Protein AF-A0A0C3NMH8-F1 (afdb_monomer_lite)

InterPro domains:
  IPR045341 Domain of unknown function DUF6532 [PF20149] (15-128)

Structure (mmCIF, N/CA/C/O backbone):
data_AF-A0A0C3NMH8-F1
#
_entry.id   AF-A0A0C3NMH8-F1
#
loop_
_atom_site.group_PDB
_atom_site.id
_atom_site.type_symbol
_atom_site.label_atom_id
_atom_site.label_alt_id
_atom_site.label_comp_id
_atom_site.label_asym_id
_atom_site.label_entity_id
_atom_site.label_seq_id
_atom_site.pdbx_PDB_ins_code
_atom_site.Cartn_x
_atom_site.Cartn_y
_atom_site.Cartn_z
_atom_site.occupancy
_atom_site.B_iso_or_equiv
_atom_site.auth_seq_id
_atom_site.auth_comp_id
_atom_site.auth_asym_id
_atom_site.auth_atom_id
_atom_site.pdbx_PDB_model_num
ATOM 1 N N . LEU A 1 1 ? -1.734 -7.508 11.798 1.00 82.12 1 LEU A N 1
ATOM 2 C CA . LEU A 1 1 ? -3.150 -7.598 12.225 1.00 82.12 1 LEU A CA 1
ATOM 3 C C . LEU A 1 1 ? -3.464 -8.632 13.313 1.00 82.12 1 LEU A C 1
ATOM 5 O O . LEU A 1 1 ? -4.552 -8.556 13.850 1.00 82.12 1 LEU A O 1
ATOM 9 N N . ARG A 1 2 ? -2.567 -9.560 13.701 1.00 86.50 2 ARG A N 1
ATOM 10 C CA . ARG A 1 2 ? -2.882 -10.623 14.693 1.00 86.50 2 ARG A CA 1
ATOM 11 C C . ARG A 1 2 ? -3.332 -10.132 16.087 1.00 86.50 2 ARG A C 1
ATOM 13 O O . ARG A 1 2 ? -3.859 -10.928 16.847 1.00 86.50 2 ARG A O 1
ATOM 20 N N . PHE A 1 3 ? -3.095 -8.860 16.410 1.00 90.94 3 PHE A N 1
ATOM 21 C CA . PHE A 1 3 ? -3.535 -8.202 17.646 1.00 90.94 3 PHE A CA 1
ATOM 22 C C . PHE A 1 3 ? -5.032 -7.827 17.643 1.00 90.94 3 PHE A C 1
ATOM 24 O O . PHE A 1 3 ? -5.664 -7.802 18.697 1.00 90.94 3 PHE A O 1
ATOM 31 N N . TYR A 1 4 ? -5.600 -7.552 16.467 1.00 93.50 4 TYR A N 1
ATOM 32 C CA . TYR A 1 4 ? -6.983 -7.108 16.313 1.00 93.50 4 TYR A CA 1
ATOM 33 C C . TYR A 1 4 ? -7.922 -8.309 16.1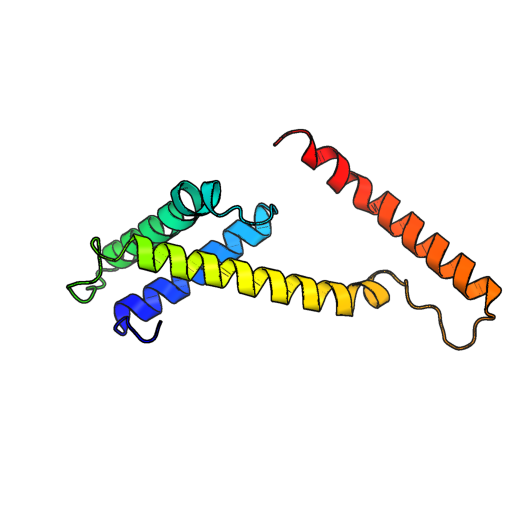68 1.00 93.50 4 TYR A C 1
ATOM 35 O O . TYR A 1 4 ? -7.585 -9.289 15.494 1.00 93.50 4 TYR A O 1
ATOM 43 N N . LYS A 1 5 ? -9.097 -8.227 16.802 1.00 94.50 5 LYS A N 1
ATOM 44 C CA . LYS A 1 5 ? -10.182 -9.204 16.633 1.00 94.50 5 LYS A CA 1
ATOM 45 C C . LYS A 1 5 ? -10.825 -9.083 15.245 1.00 94.50 5 LYS A C 1
ATOM 47 O O . LYS A 1 5 ? -10.407 -8.257 14.439 1.00 94.50 5 LYS A O 1
ATOM 52 N N . ALA A 1 6 ? -11.759 -9.981 14.936 1.00 94.88 6 ALA A N 1
ATOM 53 C CA . ALA A 1 6 ? -12.246 -10.214 13.580 1.00 94.88 6 ALA A CA 1
ATOM 54 C C . ALA A 1 6 ? -12.815 -8.949 12.922 1.00 94.88 6 ALA A C 1
ATOM 56 O O . ALA A 1 6 ? -12.390 -8.617 11.821 1.00 94.88 6 ALA A O 1
ATOM 57 N N . VAL A 1 7 ? -13.687 -8.209 13.612 1.00 96.00 7 VAL A N 1
ATOM 58 C CA . VAL A 1 7 ? -14.340 -7.029 13.025 1.00 96.00 7 VAL A CA 1
ATOM 59 C C . VAL A 1 7 ? -13.316 -5.926 12.766 1.00 96.00 7 VAL A C 1
ATOM 61 O O . VAL A 1 7 ? -13.242 -5.396 11.658 1.00 96.00 7 VAL A O 1
ATOM 64 N N . TRP A 1 8 ? -12.452 -5.634 13.742 1.00 96.25 8 TRP A N 1
ATOM 65 C CA . TRP A 1 8 ? -11.347 -4.692 13.539 1.00 96.25 8 TRP A CA 1
ATOM 66 C C . TRP A 1 8 ? -10.373 -5.118 12.448 1.00 96.25 8 TRP A C 1
ATOM 68 O O . TRP A 1 8 ? -9.880 -4.283 11.694 1.00 96.25 8 TRP A O 1
ATOM 78 N N . LYS A 1 9 ? -10.063 -6.410 12.365 1.00 95.94 9 LYS A N 1
ATOM 79 C CA . LYS A 1 9 ? -9.157 -6.944 11.355 1.00 95.94 9 LYS A CA 1
ATOM 80 C C . LYS A 1 9 ? -9.717 -6.718 9.953 1.00 95.94 9 LYS A C 1
ATOM 82 O O . LYS A 1 9 ? -8.966 -6.251 9.103 1.00 95.94 9 LYS A O 1
ATOM 87 N N . ASP A 1 10 ? -10.989 -7.028 9.737 1.00 96.75 10 ASP A N 1
ATOM 88 C CA . ASP A 1 10 ? -11.626 -6.891 8.429 1.00 96.75 10 ASP A CA 1
ATOM 89 C C . ASP A 1 10 ? -11.766 -5.407 8.047 1.00 96.75 10 ASP A C 1
ATOM 91 O O . ASP A 1 10 ? -11.375 -5.017 6.950 1.00 96.75 10 ASP A O 1
ATOM 95 N N . CYS A 1 11 ? -12.157 -4.544 8.991 1.00 96.81 11 CYS A N 1
ATOM 96 C CA . CYS A 1 11 ? -12.182 -3.092 8.784 1.00 96.81 11 CYS A CA 1
ATOM 97 C C . CYS A 1 11 ? -10.806 -2.519 8.414 1.00 96.81 11 CYS A C 1
ATOM 99 O O . CYS A 1 11 ? -10.701 -1.634 7.563 1.00 96.81 11 CYS A O 1
ATOM 101 N N . LEU A 1 12 ? -9.730 -3.005 9.040 1.00 96.69 12 LEU A N 1
ATOM 102 C CA . LEU A 1 12 ? -8.372 -2.566 8.719 1.00 96.69 12 LEU A CA 1
ATOM 103 C C . LEU A 1 12 ? -7.894 -3.089 7.359 1.00 96.69 12 LEU A C 1
ATOM 105 O O . LEU A 1 12 ? -7.088 -2.415 6.725 1.00 96.69 12 LEU A O 1
ATOM 109 N N . GLU A 1 13 ? -8.361 -4.251 6.896 1.00 96.94 13 GLU A N 1
ATOM 110 C CA . GLU A 1 13 ? -8.080 -4.722 5.532 1.00 96.94 13 GLU A CA 1
ATOM 111 C C . GLU A 1 13 ? -8.808 -3.875 4.476 1.00 96.94 13 GLU A C 1
ATOM 113 O O . GLU A 1 13 ? -8.165 -3.449 3.516 1.00 96.94 13 GLU A O 1
ATOM 118 N N . ASP A 1 14 ? -10.075 -3.510 4.701 1.00 96.69 14 ASP A N 1
ATOM 119 C CA . ASP A 1 14 ? -10.783 -2.532 3.855 1.00 96.69 14 ASP A CA 1
ATOM 120 C C . ASP A 1 14 ? -10.030 -1.193 3.826 1.00 96.69 14 ASP A C 1
ATOM 122 O O . ASP A 1 14 ? -9.760 -0.626 2.768 1.00 96.69 14 ASP A O 1
ATOM 126 N N . THR A 1 15 ? -9.590 -0.723 4.997 1.00 95.38 15 THR A N 1
ATOM 127 C CA . THR A 1 15 ? -8.831 0.530 5.106 1.00 95.38 15 THR A CA 1
ATOM 128 C C . THR A 1 15 ? -7.518 0.470 4.325 1.00 95.38 15 THR A C 1
ATOM 130 O O . THR A 1 15 ? -7.150 1.440 3.667 1.00 95.38 15 THR A O 1
ATOM 133 N N . LYS A 1 16 ? -6.801 -0.663 4.341 1.00 94.69 16 LYS A N 1
ATOM 134 C CA . LYS A 1 16 ? -5.598 -0.829 3.511 1.00 94.69 16 LYS A CA 1
ATOM 135 C C . LYS A 1 16 ? -5.916 -0.705 2.030 1.00 94.69 16 LYS A C 1
ATOM 137 O O . LYS A 1 16 ? -5.141 -0.082 1.308 1.00 94.69 16 LYS A O 1
ATOM 142 N N . GLN A 1 17 ? -7.009 -1.310 1.570 1.00 93.31 17 GLN A N 1
ATOM 143 C CA . GLN A 1 17 ? -7.407 -1.239 0.168 1.00 93.31 17 GLN A CA 1
ATOM 144 C C . GLN A 1 17 ? -7.675 0.210 -0.251 1.00 93.31 17 GLN A C 1
ATOM 146 O O . GLN A 1 17 ? -7.122 0.651 -1.260 1.00 93.31 17 GLN A O 1
ATOM 151 N N . GLU A 1 18 ? -8.420 0.961 0.559 1.00 91.69 18 GLU A N 1
ATOM 152 C CA . GLU A 1 18 ? -8.689 2.381 0.314 1.00 91.69 18 GLU A CA 1
ATOM 153 C C . GLU A 1 18 ? -7.409 3.223 0.346 1.00 91.69 18 GLU A C 1
ATOM 155 O O . GLU A 1 18 ? -7.149 4.011 -0.565 1.00 91.69 18 GLU A O 1
ATOM 160 N N . CYS A 1 19 ? -6.531 2.996 1.328 1.00 89.12 19 CYS A N 1
ATOM 161 C CA . CYS A 1 19 ? -5.234 3.662 1.387 1.00 89.12 19 CYS A CA 1
ATOM 162 C C . CYS A 1 19 ? -4.393 3.397 0.129 1.00 89.12 19 CYS A C 1
ATOM 164 O O . CYS A 1 19 ? -3.816 4.323 -0.439 1.00 89.12 19 CYS A O 1
ATOM 166 N N . ARG A 1 20 ? -4.312 2.144 -0.333 1.00 88.81 20 ARG A N 1
ATOM 167 C CA . ARG A 1 20 ? -3.563 1.793 -1.550 1.00 88.81 20 ARG A CA 1
ATOM 168 C C . ARG A 1 20 ? -4.174 2.444 -2.786 1.00 88.81 20 ARG A C 1
ATOM 170 O O . ARG A 1 2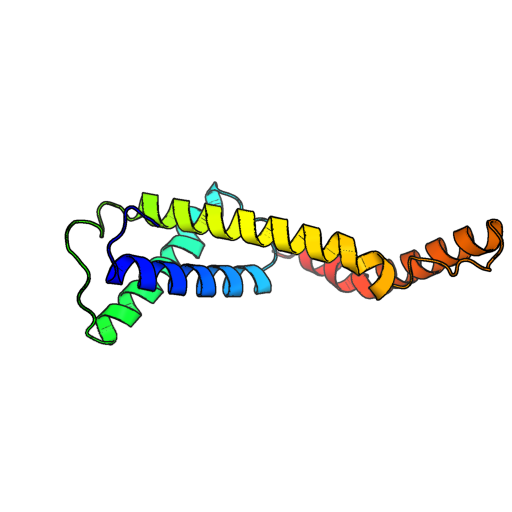0 ? -3.424 2.958 -3.608 1.00 88.81 20 ARG A O 1
ATOM 177 N N . ALA A 1 21 ? -5.501 2.459 -2.908 1.00 86.62 21 ALA A N 1
ATOM 178 C CA . ALA A 1 21 ? -6.191 3.115 -4.016 1.00 86.62 21 ALA A CA 1
ATOM 179 C C . ALA A 1 21 ? -5.907 4.627 -4.042 1.00 86.62 21 ALA A C 1
ATOM 181 O O . ALA A 1 21 ? -5.506 5.160 -5.077 1.00 86.62 21 ALA A O 1
ATOM 182 N N . ALA A 1 22 ? -6.012 5.299 -2.893 1.00 81.12 22 ALA A N 1
ATOM 183 C CA . ALA A 1 22 ? -5.701 6.721 -2.764 1.00 81.12 22 ALA A CA 1
ATOM 184 C C . ALA A 1 22 ? -4.231 7.031 -3.106 1.00 81.12 22 ALA A C 1
ATOM 186 O O . ALA A 1 22 ? -3.942 7.968 -3.853 1.00 81.12 22 ALA A O 1
ATOM 187 N N . HIS A 1 23 ? -3.288 6.219 -2.618 1.00 78.44 23 HIS A N 1
ATOM 188 C CA . HIS A 1 23 ? -1.861 6.409 -2.892 1.00 78.44 23 HIS A CA 1
ATOM 189 C C . HIS A 1 23 ? -1.449 6.016 -4.319 1.00 78.44 23 HIS A C 1
ATOM 191 O O . HIS A 1 23 ? -0.496 6.590 -4.846 1.00 78.44 23 HIS A O 1
ATOM 197 N N . ALA A 1 24 ? -2.165 5.094 -4.973 1.00 76.06 24 ALA A N 1
ATOM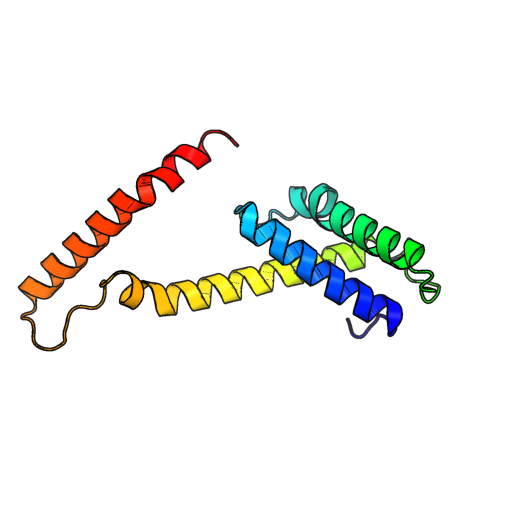 198 C CA . ALA A 1 24 ? -1.945 4.762 -6.381 1.00 76.06 24 ALA A CA 1
ATOM 199 C C . ALA A 1 24 ? -2.218 5.960 -7.302 1.00 76.06 24 ALA A C 1
ATOM 201 O O . ALA A 1 24 ? -1.523 6.143 -8.299 1.00 76.06 24 ALA A O 1
ATOM 202 N N . LEU A 1 25 ? -3.231 6.765 -6.966 1.00 68.88 25 LEU A N 1
ATOM 203 C CA . LEU A 1 25 ? -3.678 7.895 -7.780 1.00 68.88 25 LEU A CA 1
ATOM 204 C C . LEU A 1 25 ? -2.851 9.162 -7.543 1.00 68.88 25 LEU A C 1
ATOM 206 O O . LEU A 1 25 ? -2.648 9.936 -8.474 1.00 68.88 25 LEU A O 1
ATOM 210 N N . SER A 1 26 ? -2.364 9.368 -6.318 1.00 64.19 26 SER A N 1
ATOM 211 C CA . SER A 1 26 ? -1.748 10.643 -5.927 1.00 64.19 26 SER A CA 1
ATOM 212 C C . SER A 1 26 ? -0.229 10.711 -6.131 1.00 64.19 26 SER A C 1
ATOM 214 O O . SER A 1 26 ? 0.320 11.805 -6.109 1.00 64.19 26 SER A O 1
ATOM 216 N N . ASN A 1 27 ? 0.452 9.575 -6.324 1.00 64.06 27 ASN A N 1
ATOM 217 C CA . ASN A 1 27 ? 1.898 9.427 -6.566 1.00 64.06 27 ASN A CA 1
ATOM 218 C C . ASN A 1 27 ? 2.829 10.505 -5.945 1.00 64.06 27 ASN A C 1
ATOM 220 O O . ASN A 1 27 ? 3.523 11.223 -6.671 1.00 64.06 27 ASN A O 1
ATOM 224 N N . PRO A 1 28 ? 2.987 10.508 -4.606 1.00 58.09 28 PRO A N 1
ATOM 225 C CA . PRO A 1 28 ? 4.297 10.754 -4.025 1.00 58.09 28 PRO A CA 1
ATOM 226 C C . PRO A 1 28 ? 4.686 9.583 -3.115 1.00 58.09 28 PRO A C 1
ATOM 228 O O . PRO A 1 28 ? 3.854 8.854 -2.571 1.00 58.09 28 PRO A O 1
ATOM 231 N N . PHE A 1 29 ? 5.990 9.393 -2.929 1.00 59.38 29 PHE A N 1
ATOM 232 C CA . PHE A 1 29 ? 6.486 8.527 -1.865 1.00 59.38 29 PHE A CA 1
ATOM 233 C C . PHE A 1 29 ? 5.851 8.940 -0.533 1.00 59.38 29 PHE A C 1
ATOM 235 O O . PHE A 1 29 ? 5.946 10.121 -0.190 1.00 59.38 29 PHE A O 1
ATOM 242 N N . PRO A 1 30 ? 5.273 8.002 0.237 1.00 59.56 30 PRO A N 1
ATOM 243 C CA . PRO A 1 30 ? 4.674 8.375 1.496 1.00 59.56 30 PRO A CA 1
ATOM 244 C C . PRO A 1 30 ? 5.753 8.902 2.449 1.00 59.56 30 PRO A C 1
ATOM 246 O O . PRO A 1 30 ? 6.704 8.194 2.795 1.00 59.56 30 PRO A O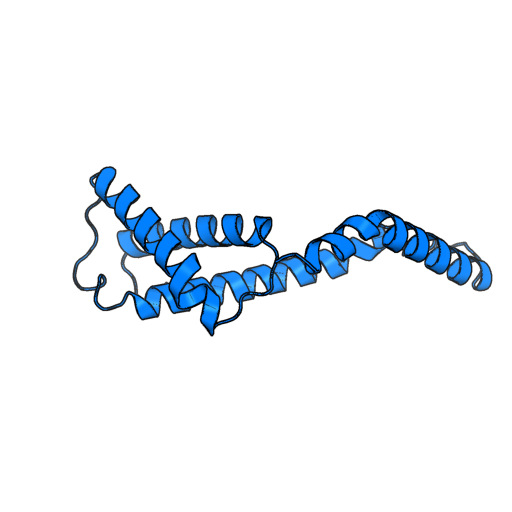 1
ATOM 249 N N . SER A 1 31 ? 5.629 10.162 2.854 1.00 65.19 31 SER A N 1
ATOM 250 C CA . SER A 1 31 ? 6.454 10.767 3.885 1.00 65.19 31 SER A CA 1
ATOM 251 C C . SER A 1 31 ? 5.781 10.567 5.241 1.00 65.19 31 SER A C 1
ATOM 253 O O . SER A 1 31 ? 4.641 10.967 5.487 1.00 65.19 31 SER A O 1
ATOM 255 N N . LYS A 1 32 ? 6.518 9.952 6.168 1.00 62.19 32 LYS A N 1
ATOM 256 C CA . LYS A 1 32 ? 6.007 9.585 7.495 1.00 62.19 32 LYS A CA 1
ATOM 257 C C . LYS A 1 32 ? 5.381 10.768 8.249 1.00 62.19 32 LYS A C 1
ATOM 259 O O . LYS A 1 32 ? 4.424 10.571 8.980 1.00 62.19 32 LYS A O 1
ATOM 264 N N . SER A 1 33 ? 5.905 11.984 8.104 1.00 58.44 33 SER A N 1
ATOM 265 C CA . SER A 1 33 ? 5.394 13.166 8.812 1.00 58.44 33 SER A CA 1
ATOM 266 C C . SER A 1 33 ? 4.113 13.753 8.212 1.00 58.44 33 SER A C 1
ATOM 268 O O . SER A 1 33 ? 3.342 14.357 8.953 1.00 58.44 33 SER A O 1
ATOM 270 N N . HIS A 1 34 ? 3.887 13.601 6.903 1.00 62.34 34 HIS A N 1
ATOM 271 C CA . HIS A 1 34 ? 2.727 14.171 6.211 1.00 62.34 34 HIS A CA 1
ATOM 272 C C . HIS A 1 34 ? 1.556 13.180 6.159 1.00 62.34 34 HIS A C 1
ATOM 274 O O . HIS A 1 34 ? 0.436 13.525 6.532 1.00 62.34 34 HIS A O 1
ATOM 280 N N . ASP A 1 35 ? 1.820 11.922 5.794 1.00 63.81 35 ASP A N 1
ATOM 281 C CA . ASP A 1 35 ? 0.753 10.965 5.472 1.00 63.81 35 ASP A CA 1
ATOM 282 C C . ASP A 1 35 ? 0.093 10.331 6.696 1.00 63.81 35 ASP A C 1
ATOM 284 O O . ASP A 1 35 ? -1.077 9.964 6.640 1.00 63.81 35 ASP A O 1
ATOM 288 N N . LEU A 1 36 ? 0.809 10.231 7.823 1.00 63.94 36 LEU A N 1
ATOM 289 C CA . LEU A 1 36 ? 0.249 9.684 9.066 1.00 63.94 36 LEU A CA 1
ATOM 290 C C . LEU A 1 36 ? -0.879 10.554 9.627 1.00 63.94 36 LEU A C 1
ATOM 292 O O . LEU A 1 36 ? -1.872 10.020 10.117 1.00 63.94 36 LEU A O 1
ATOM 296 N N . ASN A 1 37 ? -0.723 11.879 9.576 1.00 62.56 37 ASN A N 1
ATOM 297 C CA . ASN A 1 37 ? -1.607 12.800 10.290 1.00 62.56 37 ASN A CA 1
ATOM 298 C C . ASN A 1 37 ? -2.774 13.322 9.445 1.00 62.56 37 ASN A C 1
ATOM 300 O O . ASN A 1 37 ? -3.784 13.703 10.028 1.00 62.56 37 ASN A O 1
ATOM 304 N N . LEU A 1 38 ? -2.647 13.333 8.116 1.00 65.69 38 LEU A N 1
ATOM 305 C CA . LEU A 1 38 ? -3.694 13.805 7.204 1.00 65.69 38 LEU A CA 1
ATOM 306 C C . LEU A 1 38 ? -4.316 12.610 6.466 1.00 65.69 38 LEU A C 1
ATOM 308 O O . LEU A 1 38 ? -5.315 12.071 6.928 1.00 65.69 38 LEU A O 1
ATOM 312 N N . SER A 1 39 ? -3.660 12.093 5.424 1.00 78.69 39 SER A N 1
ATOM 313 C CA . SER A 1 39 ? -4.232 11.077 4.521 1.00 78.69 39 SER A CA 1
ATOM 314 C C . SER A 1 39 ? -4.660 9.765 5.207 1.00 78.69 39 SER A C 1
ATOM 316 O O . SER A 1 39 ? -5.822 9.368 5.149 1.00 78.69 39 SER A O 1
ATOM 318 N N . ILE A 1 40 ? -3.751 9.077 5.905 1.00 86.62 40 ILE A N 1
ATOM 319 C CA . ILE A 1 40 ? -4.014 7.716 6.413 1.00 86.62 40 ILE A CA 1
ATOM 320 C C . ILE A 1 40 ? -5.035 7.732 7.551 1.00 86.62 40 ILE A C 1
ATOM 322 O O . ILE A 1 40 ? -5.906 6.866 7.635 1.00 86.62 40 ILE A O 1
ATOM 326 N N . THR A 1 41 ? -4.930 8.721 8.438 1.00 89.00 41 THR A N 1
ATOM 327 C CA . THR A 1 41 ? -5.861 8.863 9.557 1.00 89.00 41 THR A CA 1
ATOM 328 C C . THR A 1 41 ? -7.264 9.240 9.075 1.00 89.00 41 THR A C 1
ATOM 330 O O . THR A 1 41 ? -8.238 8.727 9.624 1.00 89.00 41 THR A O 1
ATOM 333 N N . GLU A 1 42 ? -7.388 10.094 8.057 1.00 89.06 42 GLU A N 1
ATOM 334 C CA . GLU A 1 42 ? -8.679 10.450 7.455 1.00 89.06 42 GLU A CA 1
ATOM 335 C C . GLU A 1 42 ? -9.342 9.248 6.779 1.00 89.06 42 GLU A C 1
ATOM 337 O O . GLU A 1 42 ? -10.526 8.998 7.014 1.00 89.06 42 GLU A O 1
ATOM 342 N N . VAL A 1 43 ? -8.581 8.457 6.015 1.00 91.12 43 VAL A N 1
ATOM 343 C CA . VAL A 1 43 ? -9.085 7.218 5.400 1.00 91.12 43 VAL A CA 1
ATOM 344 C C . VAL A 1 43 ? -9.545 6.232 6.476 1.00 91.12 43 VAL A C 1
ATOM 346 O O . VAL A 1 43 ? -10.660 5.722 6.401 1.00 91.12 43 VAL A O 1
ATOM 349 N N . LEU A 1 44 ? -8.750 6.029 7.533 1.00 94.56 44 LEU A N 1
ATOM 350 C CA . LEU A 1 44 ? -9.119 5.160 8.656 1.00 94.56 44 LEU A CA 1
ATOM 351 C C . LEU A 1 44 ? -10.415 5.610 9.343 1.00 94.56 44 LEU A C 1
ATOM 353 O O . LEU A 1 44 ? -11.302 4.793 9.581 1.00 94.56 44 LEU A O 1
ATOM 357 N N . VAL A 1 45 ? -10.553 6.903 9.651 1.00 94.25 45 VAL A N 1
ATOM 358 C CA . VAL A 1 45 ? -11.781 7.440 10.260 1.00 94.25 45 VAL A CA 1
ATOM 359 C C . VAL A 1 45 ? -12.974 7.265 9.323 1.00 94.25 45 VAL A C 1
ATOM 361 O O . VAL A 1 45 ? -14.043 6.867 9.782 1.00 94.25 45 VAL A O 1
ATOM 364 N N . THR A 1 46 ? -12.796 7.522 8.027 1.00 94.81 46 THR A N 1
ATOM 365 C CA . THR A 1 46 ? -13.858 7.392 7.020 1.00 94.81 46 THR A CA 1
ATOM 366 C C . THR A 1 46 ? -14.379 5.960 6.960 1.00 94.81 46 THR A C 1
ATOM 368 O O . THR A 1 46 ? -15.578 5.742 7.128 1.00 94.81 46 THR A O 1
ATOM 371 N N . VAL A 1 47 ? -13.486 4.974 6.839 1.00 96.00 47 VAL A N 1
ATOM 372 C CA . VAL A 1 47 ? -13.874 3.557 6.788 1.00 96.00 47 VAL A CA 1
ATOM 373 C C . VAL A 1 47 ? -14.569 3.123 8.083 1.00 96.00 47 VAL A C 1
ATOM 375 O O . VAL A 1 47 ? -15.611 2.473 8.027 1.00 96.00 47 VAL A O 1
ATOM 378 N N . ILE A 1 48 ? -14.078 3.542 9.256 1.00 95.50 48 ILE A N 1
ATOM 379 C CA . ILE A 1 48 ? -14.744 3.249 10.540 1.00 95.50 48 ILE A CA 1
ATOM 380 C C . ILE A 1 48 ? -16.162 3.840 10.576 1.00 95.50 48 ILE A C 1
ATOM 382 O O . ILE A 1 48 ? -17.100 3.183 11.036 1.00 95.50 48 ILE A O 1
ATOM 386 N N . VAL A 1 49 ? -16.345 5.075 10.098 1.00 95.38 49 VAL A N 1
ATOM 387 C CA . VAL A 1 49 ? -17.664 5.723 10.030 1.00 95.38 49 VAL A CA 1
ATOM 388 C C . VAL A 1 49 ? -18.604 4.956 9.100 1.00 95.38 49 VAL A C 1
ATOM 390 O O . VAL A 1 49 ? -19.749 4.712 9.478 1.00 95.38 49 VAL A O 1
ATOM 393 N N . GLU A 1 50 ? -18.138 4.522 7.932 1.00 96.31 50 GLU A N 1
ATOM 394 C CA . GLU A 1 50 ? -18.940 3.718 7.005 1.00 96.31 50 GLU A CA 1
ATOM 395 C C . GLU A 1 50 ? -19.362 2.377 7.611 1.00 96.31 50 GLU A C 1
ATOM 397 O O . GLU A 1 50 ? -20.513 1.959 7.478 1.00 96.31 50 GLU A O 1
ATOM 402 N N . TRP A 1 51 ? -18.455 1.706 8.318 1.00 96.38 51 TRP A N 1
ATOM 403 C CA . TRP A 1 51 ? -18.752 0.456 9.013 1.00 96.38 51 TRP A CA 1
ATOM 404 C C . TRP A 1 51 ? -19.796 0.652 10.120 1.00 96.38 51 TRP A C 1
ATOM 406 O O . TRP A 1 51 ? -20.754 -0.121 10.213 1.00 96.38 51 TRP A O 1
ATOM 416 N N . ASN A 1 52 ? -19.684 1.736 10.893 1.00 92.88 52 ASN A N 1
ATOM 417 C CA . ASN A 1 52 ? -20.690 2.109 11.889 1.00 92.88 52 ASN A CA 1
ATOM 418 C C . ASN A 1 52 ? -22.057 2.398 11.247 1.00 92.88 52 ASN A C 1
ATOM 420 O O . ASN A 1 52 ? -23.086 1.968 11.766 1.00 92.88 52 ASN A O 1
ATOM 424 N N . GLN A 1 53 ? -22.090 3.074 10.093 1.00 95.50 53 GLN A N 1
ATOM 425 C CA . GLN A 1 53 ? -23.329 3.340 9.349 1.00 95.50 53 GLN A CA 1
ATOM 426 C C . GLN A 1 53 ? -23.994 2.060 8.818 1.00 95.50 53 GLN A C 1
ATOM 428 O O . GLN A 1 53 ? -25.215 2.016 8.685 1.00 95.50 53 GLN A O 1
ATOM 433 N N . ARG A 1 54 ? -23.217 0.998 8.568 1.00 95.38 54 ARG A N 1
ATOM 434 C CA . ARG A 1 54 ? -23.722 -0.341 8.210 1.00 95.38 54 ARG A CA 1
ATOM 435 C C . ARG A 1 54 ? -24.245 -1.132 9.421 1.00 95.38 54 ARG A C 1
ATOM 437 O O . ARG A 1 54 ? -24.719 -2.252 9.251 1.00 95.38 54 ARG A O 1
ATOM 444 N N . GLY A 1 55 ? -24.173 -0.571 10.630 1.00 93.06 55 GLY A N 1
ATOM 445 C CA . GLY A 1 55 ? -24.628 -1.207 11.870 1.00 93.06 55 GLY A CA 1
ATOM 446 C C . GLY A 1 55 ? -23.648 -2.229 12.449 1.00 93.06 55 GLY A C 1
ATOM 447 O O . GLY A 1 55 ? -24.026 -2.996 13.337 1.00 93.06 55 GLY A O 1
ATOM 448 N N . VAL A 1 56 ? -22.403 -2.257 11.965 1.00 95.06 56 VAL A N 1
ATOM 449 C CA . VAL A 1 56 ? -21.376 -3.173 12.467 1.00 95.06 56 VAL A CA 1
ATOM 450 C C . VAL A 1 56 ? -20.965 -2.770 13.884 1.00 95.06 56 VAL A C 1
ATOM 452 O O . VAL A 1 56 ? -20.742 -1.598 14.168 1.00 95.06 56 VAL A O 1
ATOM 455 N N . GLN A 1 57 ? -20.869 -3.753 14.779 1.00 93.31 57 GLN A N 1
ATOM 456 C CA . GLN A 1 57 ? -20.408 -3.554 16.151 1.00 93.31 57 GLN A CA 1
ATOM 457 C C . GLN A 1 57 ? -18.932 -3.930 16.248 1.00 93.31 57 GLN A C 1
ATOM 459 O O . GLN A 1 57 ? -18.569 -5.093 16.065 1.00 93.31 57 GLN A O 1
ATOM 464 N N . PHE A 1 58 ? -18.089 -2.942 16.528 1.00 94.44 58 PHE A N 1
ATOM 465 C CA . PHE A 1 58 ? -16.664 -3.150 16.755 1.00 94.44 58 PHE A CA 1
ATOM 466 C C . PHE A 1 58 ? -16.399 -3.755 18.128 1.00 94.44 58 PHE A C 1
ATOM 468 O O . PHE A 1 58 ? -17.108 -3.470 19.090 1.00 94.44 58 PHE A O 1
ATOM 475 N N . GLU A 1 59 ? -15.353 -4.573 18.239 1.00 95.50 59 GLU A N 1
ATOM 476 C CA . GLU A 1 59 ? -14.945 -5.067 19.548 1.00 95.50 59 GLU A CA 1
ATOM 477 C C . GLU A 1 59 ? -14.336 -3.935 20.397 1.00 95.50 59 GLU A C 1
ATOM 479 O O . GLU A 1 59 ? -13.570 -3.110 19.895 1.00 95.50 59 GLU A O 1
ATOM 484 N N . ASP A 1 60 ? -14.647 -3.911 21.694 1.00 93.75 60 ASP A N 1
ATOM 485 C CA . ASP A 1 60 ? -14.159 -2.875 22.611 1.00 93.75 60 ASP A CA 1
ATOM 486 C C . ASP A 1 60 ? -12.637 -2.924 22.830 1.00 93.75 60 ASP A C 1
ATOM 488 O O . ASP A 1 60 ? -11.989 -3.964 22.667 1.00 93.75 60 ASP A O 1
ATOM 492 N N . GLY A 1 61 ? -12.079 -1.797 23.284 1.00 93.56 61 GLY A N 1
ATOM 493 C CA . GLY A 1 61 ? -10.690 -1.691 23.747 1.00 93.56 61 GLY A CA 1
ATOM 494 C C . GLY A 1 61 ? -9.659 -1.399 22.657 1.00 93.56 61 GLY A C 1
ATOM 495 O O . GLY A 1 61 ? -8.467 -1.416 22.941 1.00 93.56 61 GLY A O 1
ATOM 496 N N . TYR A 1 62 ? -10.096 -1.133 21.423 1.00 93.38 62 TYR A N 1
ATOM 497 C CA . TYR A 1 62 ? -9.202 -0.778 20.320 1.00 93.38 62 TYR A CA 1
ATOM 498 C C . TYR A 1 62 ? -9.279 0.700 19.951 1.00 93.38 62 TYR A C 1
ATOM 500 O O . TYR A 1 62 ? -8.266 1.388 19.948 1.00 93.38 62 TYR A O 1
ATOM 508 N N . TRP A 1 63 ? -10.465 1.207 19.630 1.00 91.81 63 TRP A N 1
ATOM 509 C CA . TRP A 1 63 ? -10.647 2.595 19.213 1.00 91.81 63 TRP A CA 1
ATOM 510 C C . TRP A 1 63 ? -11.287 3.429 20.327 1.00 91.81 63 TRP A C 1
ATOM 512 O O . TRP A 1 63 ? -12.235 2.949 20.949 1.00 91.81 63 TRP A O 1
ATOM 522 N N . PRO A 1 64 ? -10.839 4.679 20.560 1.00 93.25 64 PRO A N 1
ATOM 523 C CA . PRO A 1 64 ? -9.783 5.411 19.844 1.00 93.25 64 PRO A CA 1
ATOM 524 C C . PRO A 1 64 ? -8.351 5.154 20.351 1.00 93.25 64 PRO A C 1
ATOM 526 O O . PRO A 1 64 ? -7.408 5.672 19.756 1.00 93.25 64 PRO A O 1
ATOM 529 N N . ASP A 1 65 ? -8.168 4.367 21.412 1.00 94.69 65 ASP A N 1
ATOM 530 C CA . ASP A 1 65 ? -6.893 4.247 22.142 1.00 94.69 65 ASP A CA 1
ATOM 531 C C . ASP A 1 65 ? -5.709 3.771 21.276 1.00 94.69 65 ASP A C 1
ATOM 533 O O . ASP A 1 65 ? -4.595 4.274 21.407 1.00 94.69 65 ASP A O 1
ATOM 537 N N . HIS A 1 66 ? -5.953 2.865 20.328 1.00 93.31 66 HIS A N 1
ATOM 538 C CA . HIS A 1 66 ? -4.963 2.322 19.391 1.00 93.31 66 HIS A CA 1
ATOM 539 C C . HIS A 1 66 ? -4.971 3.007 18.019 1.00 93.31 66 HIS A C 1
ATOM 541 O O . HIS A 1 66 ? -4.383 2.494 17.065 1.00 93.31 66 HIS A O 1
ATOM 547 N N . LYS A 1 67 ? -5.604 4.180 17.884 1.00 92.44 67 LYS A N 1
ATOM 548 C CA . LYS A 1 67 ? -5.675 4.924 16.615 1.00 92.44 67 LYS A CA 1
ATOM 549 C C . LYS A 1 67 ? -4.303 5.090 15.955 1.00 92.44 67 LYS A C 1
ATOM 551 O O . LYS A 1 67 ? -4.160 4.854 14.756 1.00 92.44 67 LYS A O 1
ATOM 556 N N . GLN A 1 68 ? -3.290 5.470 16.734 1.00 91.00 68 GLN A N 1
ATOM 557 C CA . GLN A 1 68 ? -1.946 5.696 16.202 1.00 91.00 68 GLN A CA 1
ATOM 558 C C . GLN A 1 68 ? -1.278 4.391 15.754 1.00 91.00 68 GLN A C 1
ATOM 560 O O . GLN A 1 68 ? -0.593 4.375 14.731 1.00 91.00 68 GLN A O 1
ATOM 565 N N . ASP A 1 69 ? -1.509 3.292 16.472 1.00 93.00 69 ASP A N 1
ATOM 566 C CA . ASP A 1 69 ? -0.977 1.974 16.118 1.00 93.00 69 ASP A CA 1
ATOM 567 C C . ASP A 1 69 ? -1.607 1.461 14.818 1.00 93.00 69 ASP A C 1
ATOM 569 O O . ASP A 1 69 ? -0.912 0.925 13.952 1.00 93.00 69 ASP A O 1
ATOM 573 N N . MET A 1 70 ? -2.919 1.665 14.653 1.00 95.12 70 MET A N 1
ATOM 574 C CA . MET A 1 70 ? -3.643 1.362 13.416 1.00 95.12 70 MET A CA 1
ATOM 575 C C . MET A 1 70 ? -3.094 2.179 12.242 1.00 95.12 70 MET A C 1
ATOM 577 O O . MET A 1 70 ? -2.756 1.608 11.207 1.00 95.12 70 MET A O 1
ATOM 581 N N . ALA A 1 71 ? -2.916 3.492 12.411 1.00 91.69 71 ALA A N 1
ATOM 582 C CA . ALA A 1 71 ? -2.352 4.350 11.371 1.00 91.69 71 ALA A CA 1
ATOM 583 C C . ALA A 1 71 ? -0.904 3.959 11.009 1.00 91.69 71 ALA A C 1
ATOM 585 O O . ALA A 1 71 ? -0.545 3.905 9.832 1.00 91.69 71 ALA A O 1
ATOM 586 N N . CYS A 1 72 ? -0.073 3.602 11.997 1.00 91.06 72 CYS A N 1
ATOM 587 C CA . CYS A 1 72 ? 1.279 3.090 11.750 1.00 91.06 72 CYS A CA 1
ATOM 588 C C . CYS A 1 72 ? 1.267 1.770 10.967 1.00 91.06 72 CYS A C 1
ATOM 590 O O . CYS A 1 72 ? 2.105 1.570 10.085 1.00 91.06 72 CYS A O 1
ATOM 592 N N . LEU A 1 73 ? 0.322 0.876 11.271 1.00 94.06 73 LEU A N 1
ATOM 593 C CA . LEU A 1 73 ? 0.146 -0.380 10.547 1.00 94.06 73 LEU A CA 1
ATOM 594 C C . LEU A 1 73 ? -0.200 -0.130 9.076 1.00 94.06 73 LEU A C 1
ATOM 596 O O . LEU A 1 73 ? 0.390 -0.766 8.203 1.00 94.06 73 LEU A O 1
ATOM 600 N N . LEU A 1 74 ? -1.117 0.801 8.806 1.00 92.50 74 LEU A N 1
ATOM 601 C CA . LEU A 1 74 ? -1.515 1.184 7.450 1.00 92.50 74 LEU A CA 1
ATOM 602 C C . LEU A 1 74 ? -0.353 1.818 6.680 1.00 92.50 74 LEU A C 1
ATOM 604 O O . LEU A 1 74 ? -0.096 1.441 5.541 1.00 92.50 74 LEU A O 1
ATOM 608 N N . LEU A 1 75 ? 0.424 2.700 7.314 1.00 88.44 75 LEU A N 1
ATOM 609 C CA . LEU A 1 75 ? 1.620 3.271 6.689 1.00 88.44 75 LEU A CA 1
ATOM 610 C C . LEU A 1 75 ? 2.645 2.191 6.309 1.00 88.44 75 LEU A C 1
ATOM 612 O O . LEU A 1 75 ? 3.234 2.240 5.225 1.00 88.44 75 LEU A O 1
ATOM 616 N N . GLY A 1 76 ? 2.872 1.217 7.196 1.00 89.81 76 GLY A N 1
ATOM 617 C CA . GLY A 1 76 ? 3.765 0.091 6.923 1.00 89.81 76 GLY A CA 1
ATOM 618 C C . GLY A 1 76 ? 3.280 -0.763 5.748 1.00 89.81 76 GLY A C 1
ATOM 619 O O . GLY A 1 76 ? 4.085 -1.182 4.912 1.00 89.81 76 GLY A O 1
ATOM 620 N N . ASP A 1 77 ? 1.967 -0.967 5.652 1.00 92.12 77 ASP A N 1
ATOM 621 C CA . ASP A 1 77 ? 1.331 -1.675 4.544 1.00 92.12 77 ASP A CA 1
ATOM 622 C C . ASP A 1 77 ? 1.529 -0.943 3.208 1.00 92.12 77 ASP A C 1
ATOM 624 O O . ASP A 1 77 ? 2.072 -1.533 2.276 1.00 92.12 77 ASP A O 1
ATOM 628 N N . ILE A 1 78 ? 1.220 0.358 3.145 1.00 88.50 78 ILE A N 1
ATOM 629 C CA . ILE A 1 78 ? 1.416 1.188 1.942 1.00 88.50 78 ILE A CA 1
ATOM 630 C C . ILE A 1 78 ? 2.890 1.183 1.515 1.00 88.50 78 ILE A C 1
ATOM 632 O O . ILE A 1 78 ? 3.202 1.044 0.333 1.00 88.50 78 ILE A O 1
ATOM 636 N N . SER A 1 79 ? 3.815 1.292 2.474 1.00 85.00 79 SER A N 1
ATOM 637 C CA . SER A 1 79 ? 5.261 1.275 2.203 1.00 85.00 79 SER A CA 1
ATOM 638 C C . SER A 1 79 ? 5.722 -0.053 1.591 1.00 85.00 79 SER A C 1
ATOM 640 O O . SER A 1 79 ? 6.533 -0.067 0.658 1.00 85.00 79 SER A O 1
ATOM 642 N N . THR A 1 80 ? 5.196 -1.168 2.103 1.00 89.94 80 THR A N 1
ATOM 643 C CA . THR A 1 80 ? 5.492 -2.517 1.597 1.00 89.94 80 THR A CA 1
ATOM 644 C C . THR A 1 80 ? 4.903 -2.702 0.205 1.00 89.94 80 THR A C 1
ATOM 646 O O . THR A 1 80 ? 5.639 -3.006 -0.732 1.00 89.94 80 THR A O 1
ATOM 649 N N . TRP A 1 81 ? 3.611 -2.411 0.047 1.00 89.44 81 TRP A N 1
ATOM 650 C CA . TRP A 1 81 ? 2.893 -2.500 -1.222 1.00 89.44 81 TRP A CA 1
ATOM 651 C C . TRP A 1 81 ? 3.565 -1.672 -2.325 1.00 89.44 81 TRP A C 1
ATOM 653 O O . TRP A 1 81 ? 3.775 -2.152 -3.436 1.00 89.44 81 TRP A O 1
ATOM 663 N N . HIS A 1 82 ? 4.003 -0.451 -2.017 1.00 83.75 82 HIS A N 1
ATOM 664 C CA . HIS A 1 82 ? 4.719 0.387 -2.976 1.00 83.75 82 HIS A CA 1
ATOM 665 C C . HIS A 1 82 ? 6.087 -0.197 -3.373 1.00 83.75 82 HIS A C 1
ATOM 667 O O . HIS A 1 82 ? 6.512 -0.077 -4.523 1.00 83.75 82 HIS A O 1
ATOM 673 N N . SER A 1 83 ? 6.791 -0.842 -2.440 1.00 85.56 83 SER A N 1
ATOM 674 C CA . SER A 1 83 ? 8.065 -1.511 -2.732 1.00 85.56 83 SER A CA 1
ATOM 675 C C . SER A 1 83 ? 7.865 -2.729 -3.637 1.00 85.56 83 SER A C 1
ATOM 677 O O . SER A 1 83 ? 8.635 -2.932 -4.577 1.00 85.56 83 SER A O 1
ATOM 679 N N . GLU A 1 84 ? 6.799 -3.496 -3.409 1.00 90.19 84 GLU A N 1
ATOM 680 C CA . GLU A 1 84 ? 6.387 -4.597 -4.284 1.00 90.19 84 GLU A CA 1
ATOM 681 C C . GLU A 1 84 ? 6.015 -4.087 -5.680 1.00 90.19 84 GLU A C 1
ATOM 683 O O . GLU A 1 84 ? 6.498 -4.622 -6.678 1.00 90.19 84 GLU A O 1
ATOM 688 N N . LEU A 1 85 ? 5.244 -3.000 -5.763 1.00 86.06 85 LEU A N 1
ATOM 689 C CA . LEU A 1 85 ? 4.858 -2.378 -7.028 1.00 86.06 85 LEU A CA 1
ATOM 690 C C . LEU A 1 85 ? 6.079 -1.911 -7.832 1.00 86.06 85 LEU A C 1
ATOM 692 O O . LEU A 1 85 ? 6.167 -2.183 -9.029 1.00 86.06 85 LEU A O 1
ATOM 696 N N . LYS A 1 86 ? 7.068 -1.287 -7.181 1.00 84.69 86 LYS A N 1
ATOM 697 C CA . LYS A 1 86 ? 8.348 -0.942 -7.821 1.00 84.69 86 LYS A CA 1
ATOM 698 C C . LYS A 1 86 ? 9.103 -2.162 -8.317 1.00 84.69 86 LYS A C 1
ATOM 700 O O . LYS A 1 86 ? 9.657 -2.120 -9.409 1.00 84.69 86 LYS A O 1
ATOM 705 N N . SER A 1 87 ? 9.149 -3.227 -7.520 1.00 88.56 87 SER A N 1
ATOM 706 C CA . SER A 1 87 ? 9.828 -4.466 -7.899 1.00 88.56 87 SER A CA 1
ATOM 707 C C . SER A 1 87 ? 9.213 -5.062 -9.168 1.00 88.56 87 SER A C 1
ATOM 709 O O . SER A 1 87 ? 9.926 -5.346 -10.132 1.00 88.56 87 SER A O 1
ATOM 711 N N . VAL A 1 88 ? 7.879 -5.153 -9.214 1.00 88.75 88 VAL A N 1
ATOM 712 C CA . VAL A 1 88 ? 7.142 -5.605 -10.402 1.00 88.75 88 VAL A CA 1
ATOM 713 C C . VAL A 1 88 ? 7.419 -4.684 -11.585 1.00 88.75 88 VAL A C 1
ATOM 715 O O . VAL A 1 88 ? 7.790 -5.167 -12.651 1.00 88.75 88 VAL A O 1
ATOM 718 N N . MET A 1 89 ? 7.322 -3.367 -11.389 1.00 86.31 89 MET A N 1
ATOM 719 C CA . MET A 1 89 ? 7.582 -2.392 -12.444 1.00 86.31 89 MET A CA 1
ATOM 720 C C . MET A 1 89 ? 8.993 -2.538 -13.014 1.00 86.31 89 MET A C 1
ATOM 722 O O . MET A 1 89 ? 9.131 -2.564 -14.229 1.00 86.31 89 MET A O 1
ATOM 726 N N . LEU A 1 90 ? 10.030 -2.681 -12.182 1.00 85.31 90 LEU A N 1
ATOM 727 C CA . LEU A 1 90 ? 11.414 -2.878 -12.631 1.00 85.31 90 LEU A CA 1
ATOM 728 C C . LEU A 1 90 ? 11.598 -4.182 -13.415 1.00 85.31 90 LEU A C 1
ATOM 730 O O . LEU A 1 90 ? 12.374 -4.213 -14.368 1.00 85.31 90 LEU A O 1
ATOM 734 N N . ALA A 1 91 ? 10.876 -5.241 -13.045 1.00 89.50 91 ALA A N 1
ATOM 735 C CA . ALA A 1 91 ? 10.920 -6.514 -13.755 1.00 89.50 91 ALA A CA 1
ATOM 736 C C . ALA A 1 91 ? 10.211 -6.455 -15.122 1.00 89.50 91 ALA A C 1
ATOM 738 O O . ALA A 1 91 ? 10.656 -7.101 -16.070 1.00 89.50 91 ALA A O 1
ATOM 739 N N . THR A 1 92 ? 9.126 -5.684 -15.247 1.00 89.38 92 THR A N 1
ATOM 740 C CA . THR A 1 92 ? 8.297 -5.636 -16.466 1.00 89.38 92 THR A CA 1
ATOM 741 C C . THR A 1 92 ? 8.632 -4.478 -17.406 1.00 89.38 92 THR A C 1
ATOM 743 O O . THR A 1 92 ? 8.399 -4.573 -18.607 1.00 89.38 92 THR A O 1
ATOM 746 N N . MET A 1 93 ? 9.178 -3.378 -16.886 1.00 87.81 93 MET A N 1
ATOM 747 C CA . MET A 1 93 ? 9.545 -2.173 -17.642 1.00 87.81 93 MET A CA 1
ATOM 748 C C . MET A 1 93 ? 10.403 -2.483 -18.876 1.00 87.81 93 MET A C 1
ATOM 750 O O . MET A 1 93 ? 10.068 -2.010 -19.964 1.00 87.81 93 MET A O 1
ATOM 754 N N . PRO A 1 94 ? 11.490 -3.274 -18.766 1.00 89.19 94 PRO A N 1
ATOM 755 C CA . PRO A 1 94 ? 12.383 -3.455 -19.898 1.00 89.19 94 PRO A CA 1
ATOM 756 C C . PRO A 1 94 ? 11.710 -4.102 -21.111 1.00 89.19 94 PRO A C 1
ATOM 758 O O . PRO A 1 94 ? 11.992 -3.716 -22.242 1.00 89.19 94 PRO A O 1
ATOM 761 N N . SER A 1 95 ? 10.792 -5.047 -20.899 1.00 88.12 95 SER A N 1
ATOM 762 C CA . SER A 1 95 ? 10.031 -5.655 -21.992 1.00 88.12 95 SER A CA 1
ATOM 763 C C . SER A 1 95 ? 8.910 -4.740 -22.486 1.00 88.12 95 SER A C 1
ATOM 765 O O . SER A 1 95 ? 8.770 -4.562 -23.693 1.00 88.12 95 SER A O 1
ATOM 767 N N . ALA A 1 96 ? 8.163 -4.104 -21.579 1.00 88.62 96 ALA A N 1
ATOM 768 C CA . ALA A 1 96 ? 7.050 -3.216 -21.925 1.00 88.62 96 ALA A CA 1
ATOM 769 C C . ALA A 1 96 ? 7.474 -2.029 -22.808 1.00 88.62 96 ALA A C 1
ATOM 771 O O . ALA A 1 96 ? 6.706 -1.582 -23.659 1.00 88.62 96 ALA A O 1
ATOM 772 N N . PHE A 1 97 ? 8.707 -1.545 -22.635 1.00 88.94 97 PHE A N 1
ATOM 773 C CA . PHE A 1 97 ? 9.241 -0.396 -23.366 1.00 88.94 97 PHE A CA 1
ATOM 774 C C . PHE A 1 97 ? 10.314 -0.758 -24.396 1.00 88.94 97 PHE A C 1
ATOM 776 O O . PHE A 1 97 ? 11.039 0.120 -24.856 1.00 88.94 97 PHE A O 1
ATOM 783 N N . ASN A 1 98 ? 10.402 -2.031 -24.800 1.00 90.56 98 ASN A N 1
ATOM 784 C CA . ASN A 1 98 ? 11.360 -2.511 -25.803 1.00 90.56 98 ASN A CA 1
ATOM 785 C C . ASN A 1 98 ? 12.830 -2.183 -25.472 1.00 90.56 98 ASN A C 1
ATOM 787 O O . ASN A 1 98 ? 13.641 -1.984 -26.373 1.00 90.56 98 ASN A O 1
ATOM 791 N N . LEU A 1 99 ? 13.193 -2.143 -24.190 1.00 90.12 99 LEU A N 1
ATOM 792 C CA . LEU A 1 99 ? 14.570 -1.928 -23.729 1.00 90.12 99 LEU A CA 1
ATOM 793 C C . LEU A 1 99 ? 15.407 -3.218 -23.759 1.00 90.12 99 LEU A C 1
ATOM 795 O O . LEU A 1 99 ? 16.612 -3.171 -23.524 1.00 90.12 99 LEU A O 1
ATOM 799 N N . ILE A 1 100 ? 14.791 -4.368 -24.044 1.00 91.25 100 ILE A N 1
ATOM 800 C CA . ILE A 1 100 ? 15.492 -5.635 -24.275 1.00 91.25 100 ILE A CA 1
ATOM 801 C C . ILE A 1 100 ? 15.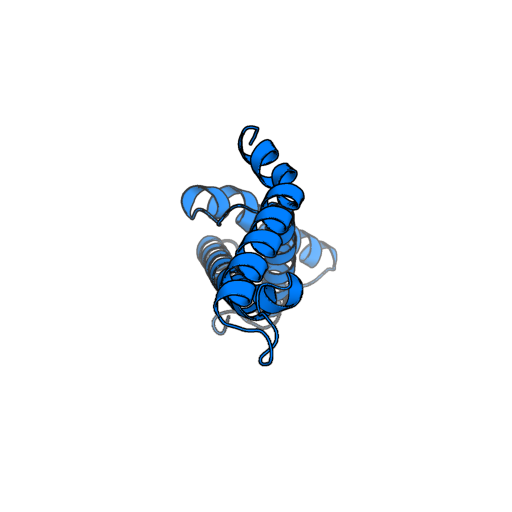632 -5.837 -25.790 1.00 91.25 100 ILE A C 1
ATOM 803 O O . ILE A 1 100 ? 14.630 -6.118 -26.452 1.00 91.25 100 ILE A O 1
ATOM 807 N N . PRO A 1 101 ? 16.841 -5.706 -26.362 1.00 89.94 101 PRO A N 1
ATOM 808 C CA . PRO A 1 101 ? 17.048 -5.978 -27.776 1.00 89.94 101 PRO A CA 1
ATOM 809 C C . PRO A 1 101 ? 16.977 -7.492 -28.061 1.00 89.94 101 PRO A C 1
ATOM 811 O O . PRO A 1 101 ? 17.356 -8.294 -27.198 1.00 89.94 101 PRO A O 1
ATOM 814 N N . PRO A 1 102 ? 16.554 -7.903 -29.270 1.00 90.56 102 PRO A N 1
ATOM 815 C CA . PRO A 1 102 ? 16.582 -9.302 -29.691 1.00 90.56 102 PRO A CA 1
ATOM 816 C C . PRO A 1 102 ? 17.976 -9.945 -29.570 1.00 90.56 102 PRO A C 1
ATOM 818 O O . PRO A 1 102 ? 19.013 -9.282 -29.629 1.00 90.56 102 PRO A O 1
ATOM 821 N N . SER A 1 103 ? 18.028 -11.264 -29.386 1.00 88.81 103 SER A N 1
ATOM 822 C CA . SER A 1 103 ? 19.295 -11.980 -29.180 1.00 88.81 103 SER A CA 1
ATOM 823 C C . SER A 1 103 ? 20.143 -12.118 -30.450 1.00 88.81 103 SER A C 1
ATOM 825 O O . SER A 1 103 ? 21.338 -12.396 -30.342 1.00 88.81 103 SER A O 1
ATOM 827 N N . ASP A 1 104 ? 19.559 -11.894 -31.624 1.00 92.06 104 ASP A N 1
ATOM 828 C CA . ASP A 1 104 ? 20.156 -12.048 -32.953 1.00 92.06 104 ASP A CA 1
ATOM 829 C C . ASP A 1 104 ? 20.750 -10.748 -33.529 1.00 92.06 104 ASP A C 1
ATOM 831 O O . ASP A 1 104 ? 21.504 -10.796 -34.500 1.00 92.06 104 ASP A O 1
ATOM 835 N N . VAL A 1 105 ? 20.501 -9.587 -32.911 1.00 90.81 105 VAL A N 1
ATOM 836 C CA . VAL A 1 105 ? 21.120 -8.319 -33.337 1.00 90.81 105 VAL A CA 1
ATOM 837 C C . VAL A 1 105 ? 22.565 -8.182 -32.861 1.00 90.81 105 VAL A C 1
ATOM 839 O O . VAL A 1 105 ? 22.923 -8.561 -31.739 1.00 90.81 105 VAL A O 1
ATOM 842 N N . ALA A 1 106 ? 23.397 -7.582 -33.715 1.00 92.56 106 ALA A N 1
ATOM 843 C CA . ALA A 1 106 ? 24.805 -7.313 -33.441 1.00 92.56 106 ALA A CA 1
ATOM 844 C C . ALA A 1 106 ? 24.999 -6.308 -32.282 1.00 92.56 106 ALA A C 1
ATOM 846 O O . ALA A 1 106 ? 24.156 -5.427 -32.093 1.00 92.56 106 ALA A O 1
ATOM 847 N N . PRO A 1 107 ? 26.116 -6.372 -31.527 1.00 87.94 107 PRO A N 1
ATOM 848 C CA . PRO A 1 107 ? 26.319 -5.555 -30.326 1.00 87.94 107 PRO A CA 1
ATOM 849 C C . PRO A 1 107 ? 26.149 -4.040 -30.520 1.00 87.94 107 PRO A C 1
ATOM 851 O O . PRO A 1 107 ? 25.519 -3.393 -29.690 1.00 87.94 107 PRO A O 1
ATOM 854 N N . TRP A 1 108 ? 26.644 -3.467 -31.623 1.00 86.50 108 TRP A N 1
ATOM 855 C CA . TRP A 1 108 ? 26.504 -2.027 -31.893 1.00 86.50 108 TRP A CA 1
ATOM 856 C C . TRP A 1 108 ? 25.051 -1.617 -32.181 1.00 86.50 108 TRP A C 1
ATOM 858 O O . TRP A 1 108 ? 24.627 -0.534 -31.789 1.00 86.50 108 TRP A O 1
ATOM 868 N N . VAL A 1 109 ? 24.263 -2.504 -32.798 1.00 92.25 109 VAL A N 1
ATOM 869 C CA . VAL A 1 109 ? 22.830 -2.282 -33.053 1.00 92.25 109 VAL A CA 1
ATOM 870 C C . VAL A 1 109 ? 22.038 -2.325 -31.746 1.00 92.25 109 VAL A C 1
ATOM 872 O O . VAL A 1 109 ? 21.076 -1.580 -31.589 1.00 92.25 109 VAL A O 1
ATOM 875 N N . ARG A 1 110 ? 22.458 -3.147 -30.773 1.00 91.50 110 ARG A N 1
ATOM 876 C CA . ARG A 1 110 ? 21.814 -3.223 -29.449 1.00 91.50 110 ARG A CA 1
ATOM 877 C C . ARG A 1 110 ? 21.917 -1.917 -28.672 1.00 91.50 110 ARG A C 1
ATOM 879 O O . ARG A 1 110 ? 20.942 -1.523 -28.045 1.00 91.50 110 ARG A O 1
ATOM 886 N N . VAL A 1 111 ? 23.073 -1.253 -28.721 1.00 89.06 111 VAL A N 1
ATOM 887 C CA . VAL A 1 111 ? 23.262 0.049 -28.060 1.00 89.06 111 VAL A CA 1
ATOM 888 C C . VAL A 1 111 ? 22.300 1.073 -28.656 1.00 89.06 111 VAL A C 1
ATOM 890 O O . VAL A 1 111 ? 21.489 1.639 -27.929 1.00 89.06 111 VAL A O 1
ATOM 893 N N . GLN A 1 112 ? 22.299 1.210 -29.984 1.00 93.12 112 GLN A N 1
ATOM 894 C CA . GLN A 1 112 ? 21.414 2.145 -30.680 1.00 93.12 112 GLN A CA 1
ATOM 895 C C . GLN A 1 112 ? 19.924 1.831 -30.446 1.00 93.12 112 GLN A C 1
ATOM 897 O O . GLN A 1 112 ? 19.104 2.743 -30.326 1.00 93.12 112 GLN A O 1
ATOM 902 N N . TRP A 1 113 ? 19.564 0.547 -30.345 1.00 93.25 113 TRP A N 1
ATOM 903 C CA . TRP A 1 113 ? 18.212 0.100 -30.003 1.00 93.25 113 TRP A CA 1
ATOM 904 C C . TRP A 1 113 ? 17.786 0.596 -28.619 1.00 93.25 113 TRP A C 1
ATOM 906 O O . TRP A 1 113 ? 16.724 1.206 -28.483 1.00 93.25 113 TRP A O 1
ATOM 916 N N . ILE A 1 114 ? 18.618 0.356 -27.600 1.00 91.56 114 ILE A N 1
ATOM 917 C CA . ILE A 1 114 ? 18.340 0.762 -26.217 1.00 91.56 114 ILE A CA 1
ATOM 918 C C . ILE A 1 114 ? 18.253 2.285 -26.121 1.00 91.56 114 ILE A C 1
ATOM 920 O O . ILE A 1 114 ? 17.310 2.794 -25.523 1.00 91.56 114 ILE A O 1
ATOM 924 N N . GLU A 1 115 ? 19.181 3.014 -26.743 1.00 92.81 115 GLU A N 1
ATOM 925 C CA . GLU A 1 115 ? 19.171 4.481 -26.768 1.00 92.81 115 GLU A CA 1
ATOM 926 C C . GLU A 1 115 ? 17.887 5.029 -27.399 1.00 92.81 115 GLU A C 1
ATOM 928 O O . GLU A 1 115 ? 17.251 5.919 -26.837 1.00 92.81 115 GLU A O 1
ATOM 933 N N . THR A 1 116 ? 17.453 4.456 -28.526 1.00 93.75 116 THR A N 1
ATOM 934 C CA . THR A 1 116 ? 16.222 4.873 -29.216 1.00 93.75 116 THR A CA 1
ATOM 935 C C . THR A 1 116 ? 14.979 4.598 -28.368 1.00 93.75 116 THR A C 1
ATOM 937 O O . THR A 1 116 ? 14.104 5.457 -28.240 1.00 93.75 116 THR A O 1
ATOM 940 N N . ALA A 1 117 ? 14.892 3.409 -27.766 1.00 92.31 117 ALA A N 1
ATOM 941 C CA . ALA A 1 117 ? 13.781 3.033 -26.897 1.00 92.31 117 ALA A CA 1
ATOM 942 C C . ALA A 1 117 ? 13.730 3.902 -25.626 1.00 92.31 117 ALA A C 1
ATOM 944 O O . ALA A 1 117 ? 12.656 4.371 -25.246 1.00 92.31 117 ALA A O 1
ATOM 945 N N . ALA A 1 118 ? 14.884 4.186 -25.016 1.00 90.50 118 ALA A N 1
ATOM 946 C CA . ALA A 1 118 ? 14.999 5.066 -23.857 1.00 90.50 118 ALA A CA 1
ATOM 947 C C . ALA A 1 118 ? 14.624 6.517 -24.193 1.00 90.50 118 ALA A C 1
ATOM 949 O O . ALA A 1 118 ? 13.861 7.133 -23.453 1.00 90.50 118 ALA A O 1
ATOM 950 N N . ALA A 1 119 ? 15.088 7.050 -25.327 1.00 92.00 119 ALA A N 1
ATOM 951 C CA . ALA A 1 119 ? 14.723 8.390 -25.782 1.00 92.00 119 ALA A CA 1
ATOM 952 C C . ALA A 1 119 ? 13.210 8.518 -26.006 1.00 92.00 119 ALA A C 1
ATOM 954 O O . ALA A 1 119 ? 12.595 9.473 -25.539 1.00 92.00 119 ALA A O 1
ATOM 955 N N . LYS A 1 120 ? 12.590 7.519 -26.648 1.00 91.38 120 LYS A N 1
ATOM 956 C CA . LYS A 1 120 ? 11.136 7.478 -26.852 1.00 91.38 120 LYS A CA 1
ATOM 957 C C . LYS A 1 120 ? 10.367 7.405 -25.533 1.00 91.38 120 LYS A C 1
ATOM 959 O O . LYS A 1 120 ? 9.322 8.034 -25.399 1.00 91.38 120 LYS A O 1
ATOM 964 N N . LEU A 1 121 ? 10.861 6.631 -24.568 1.00 88.00 121 LEU A N 1
ATOM 965 C CA . LEU A 1 121 ? 10.266 6.575 -23.237 1.00 88.00 121 LEU A CA 1
ATOM 966 C C . LEU A 1 121 ? 10.325 7.944 -22.552 1.00 88.00 121 LEU A C 1
ATOM 968 O O . LEU A 1 121 ? 9.307 8.399 -22.039 1.00 88.00 121 LEU A O 1
ATOM 972 N N . LEU A 1 122 ? 11.489 8.600 -22.577 1.00 87.88 122 LEU A N 1
ATOM 973 C CA . LEU A 1 122 ? 11.674 9.925 -21.989 1.00 87.88 122 LEU A CA 1
ATOM 974 C C . LEU A 1 122 ? 10.725 10.949 -22.617 1.00 87.88 122 LEU A C 1
ATOM 976 O O . LEU A 1 122 ? 10.000 11.607 -21.876 1.00 87.88 122 LEU A O 1
ATOM 980 N N . ASP A 1 123 ? 10.660 11.004 -23.949 1.00 89.00 123 ASP A N 1
ATOM 981 C CA . ASP A 1 123 ? 9.776 11.902 -24.702 1.00 89.00 123 ASP A CA 1
ATOM 982 C C . ASP A 1 123 ? 8.297 11.686 -24.339 1.00 89.00 123 ASP A C 1
ATOM 984 O O . ASP A 1 123 ? 7.591 12.614 -23.943 1.00 89.00 123 ASP A O 1
ATOM 988 N N . ASN A 1 124 ? 7.851 10.425 -24.324 1.00 84.75 124 ASN A N 1
ATOM 989 C CA . ASN A 1 124 ? 6.488 10.069 -23.927 1.00 84.75 124 ASN A CA 1
ATOM 990 C C . ASN A 1 124 ? 6.189 10.363 -22.451 1.00 84.75 124 ASN A C 1
ATOM 992 O O . ASN A 1 124 ? 5.025 10.487 -22.085 1.00 84.75 124 ASN A O 1
ATOM 996 N N . SER A 1 125 ? 7.211 10.435 -21.597 1.00 80.94 125 SER A N 1
ATOM 997 C CA . SER A 1 125 ? 7.074 10.664 -20.155 1.00 80.94 125 SER A CA 1
ATOM 998 C C . SER A 1 125 ? 7.221 12.131 -19.743 1.00 80.94 125 SER A C 1
ATOM 1000 O O . SER A 1 125 ? 7.079 12.440 -18.562 1.00 80.94 125 SER A O 1
ATOM 1002 N N . LEU A 1 126 ? 7.454 13.054 -20.685 1.00 77.06 126 LEU A N 1
ATOM 1003 C CA . LEU A 1 126 ? 7.655 14.481 -20.396 1.00 77.06 126 LEU A CA 1
ATOM 1004 C C . LEU A 1 126 ? 6.501 15.108 -19.598 1.00 77.06 126 LEU A C 1
ATOM 1006 O O . LEU A 1 126 ? 6.732 15.991 -18.771 1.00 77.06 126 LEU A O 1
ATOM 1010 N N . PHE A 1 127 ? 5.268 14.627 -19.782 1.00 68.38 127 PHE A N 1
ATOM 1011 C CA . PHE A 1 127 ? 4.111 15.108 -19.021 1.00 68.38 127 PHE A CA 1
ATOM 1012 C C . PHE A 1 127 ? 4.245 14.864 -17.508 1.00 68.38 127 PHE A C 1
ATOM 1014 O O . PHE A 1 127 ? 3.726 15.657 -16.728 1.00 68.38 127 PHE A O 1
ATOM 1021 N N . LEU A 1 128 ? 4.988 13.829 -17.093 1.00 65.56 128 LEU A N 1
ATOM 1022 C CA . LEU A 1 128 ? 5.264 13.532 -15.683 1.00 65.56 128 LEU A CA 1
ATOM 1023 C C . LEU A 1 128 ? 6.256 14.527 -15.064 1.00 65.56 128 LEU A C 1
ATOM 1025 O O . LEU A 1 128 ? 6.204 14.776 -13.863 1.00 65.56 128 LEU A O 1
ATOM 1029 N N . LEU A 1 129 ? 7.145 15.120 -15.870 1.00 60.09 129 LEU A N 1
ATOM 1030 C CA . LEU A 1 129 ? 8.139 16.096 -15.406 1.00 60.09 129 LEU A CA 1
ATOM 1031 C C . LEU A 1 129 ? 7.531 17.490 -15.188 1.00 60.09 129 LEU A C 1
ATOM 1033 O O . LEU A 1 129 ? 7.977 18.225 -14.310 1.00 60.09 129 LEU A O 1
ATOM 1037 N N . HIS A 1 130 ? 6.492 17.849 -15.945 1.00 54.28 130 HIS A N 1
ATOM 1038 C CA . HIS A 1 130 ? 5.827 19.151 -15.822 1.00 54.28 130 HIS A CA 1
ATOM 1039 C C . HIS A 1 130 ? 4.827 19.223 -14.655 1.00 54.28 130 HIS A C 1
ATOM 1041 O O . HIS A 1 130 ? 4.557 20.312 -14.149 1.00 54.28 130 HIS A O 1
ATOM 1047 N N . THR A 1 131 ? 4.307 18.089 -14.181 1.00 48.22 131 THR A N 1
ATOM 1048 C CA . THR A 1 131 ? 3.363 18.037 -13.052 1.00 48.22 131 THR A CA 1
ATOM 1049 C C . THR A 1 131 ? 4.029 18.084 -11.673 1.00 48.22 131 THR A C 1
ATOM 1051 O O . THR A 1 131 ? 3.368 18.435 -10.703 1.00 48.22 131 THR A O 1
ATOM 1054 N N . CYS A 1 132 ? 5.335 17.811 -11.561 1.00 44.56 132 CYS A N 1
ATOM 1055 C CA . CYS A 1 132 ? 6.051 17.840 -10.275 1.00 44.56 132 CYS A CA 1
ATOM 1056 C C . CYS A 1 132 ? 6.455 19.245 -9.788 1.00 44.56 132 CYS A C 1
ATOM 1058 O O . CYS A 1 132 ? 7.000 19.363 -8.697 1.00 44.56 132 CYS A O 1
ATOM 1060 N N . HIS A 1 133 ? 6.213 20.306 -10.568 1.00 37.41 133 HIS A N 1
ATOM 1061 C CA . HIS A 1 133 ? 6.537 21.689 -10.182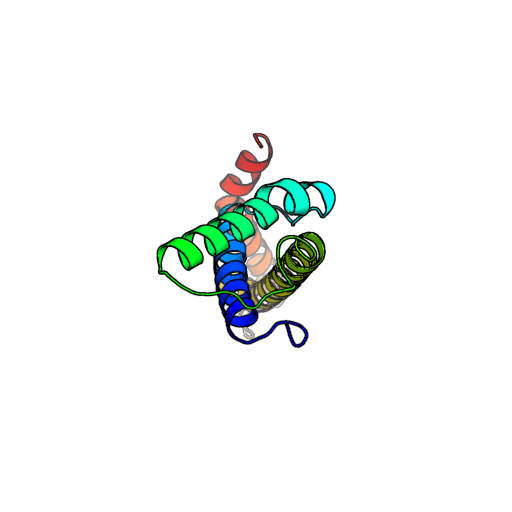 1.00 37.41 133 HIS A CA 1
ATOM 1062 C C . HIS A 1 133 ? 5.342 22.497 -9.639 1.00 37.41 133 HIS A C 1
ATOM 1064 O O . HIS A 1 133 ? 5.523 23.660 -9.282 1.00 37.41 133 HIS A O 1
ATOM 1070 N N . TYR A 1 134 ? 4.143 21.905 -9.568 1.00 35.47 134 TYR A N 1
ATOM 1071 C CA . TYR A 1 134 ? 2.909 22.590 -9.147 1.00 35.47 134 TYR A CA 1
ATOM 1072 C C . TYR A 1 134 ? 2.143 21.906 -7.995 1.00 35.47 134 TYR A C 1
ATOM 1074 O O . TYR A 1 134 ? 0.998 22.274 -7.732 1.00 35.47 134 TYR A O 1
ATOM 1082 N N . MET A 1 135 ? 2.765 20.963 -7.283 1.00 39.97 135 MET A N 1
ATOM 1083 C CA . MET A 1 135 ? 2.302 20.446 -5.983 1.00 39.97 135 MET A CA 1
ATOM 1084 C C . MET A 1 135 ? 3.361 20.716 -4.921 1.00 39.97 135 MET A C 1
ATOM 1086 O O . MET A 1 135 ? 2.961 21.012 -3.776 1.00 39.97 135 MET A O 1
#

Sequence (135 aa):
LRFYKAVWKDCLEDTKQECRAAHALSNPFPSKSHDLNLSITEVLVTVIVEWNQRGVQFEDGYWPDHKQDMACLLLGDISTWHSELKSVMLATMPSAFNLIPPSDVAPWVRVQWIETAAAKLLDNSLFLLHTCHYM

pLDDT: mean 85.15, std 13.57, range [35.47, 96.94]

Radius of gyration: 21.35 Å; chains: 1; bounding box: 51×35×57 Å

Secondary structure (DSSP, 8-state):
-TTS-HHHHHHHHHHHHHHHHHHHHH-SPPPHHHHTTTHHHHHHHHHHHHHHHTT--PPTTSTTTTHHHHHHHHHHHHHHHHHHHHHHHHHHHHHHTT-S--TTS-HHHHHHHHHHHHHHHHHHTHHHHHHTT--

Organism: NCBI:txid870435

Foldseek 3Di:
DVVADDVVVVLLVVLLVVLLVVCVPPDDDDDPVPCLPPPSLVSSVVSVVVCVVVVDDGDPDCPPVVSSVSSVVSSVSNNVVVVVVVVVCVVCVCVVQVLDDDPPDDPVVNVVSNVVSVVVVCVVCVVVVVVVVPD